Protein AF-A0A950CIX8-F1 (afdb_monomer)

pLDDT: mean 95.61, std 3.91, range [67.12, 98.44]

Solvent-accessible surface area (backbone atoms only — not comparable to full-atom values): 5410 Å² total; per-residue (Å²): 132,57,70,68,55,52,48,51,51,55,44,69,71,44,59,83,69,57,22,64,51,50,51,49,52,52,50,52,50,42,72,76,41,76,84,50,49,75,45,74,44,81,19,52,48,100,84,66,49,78,77,51,70,40,32,42,27,36,36,77,42,77,46,77,45,97,87,75,49,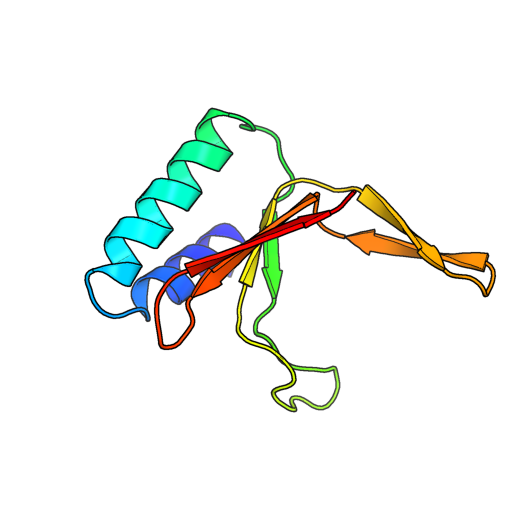72,45,81,41,48,36,36,36,41,27,69,57,97,92,49,72,49,76,45,79,62,129

Mean predicted aligned error: 3.01 Å

Foldseek 3Di:
DDLVVLLLVVLVPDDPPQSVVVVVVVVVLCVVPVPWDKDWDCQADPVRDRNDAIKIATHWDWDADPVRDIDIDGQWIWGADPVHIDIDGDD

Structure (mmCIF, N/CA/C/O backbone):
data_AF-A0A950CIX8-F1
#
_entry.id   AF-A0A950CIX8-F1
#
loop_
_atom_site.group_PDB
_atom_site.id
_atom_site.type_symbol
_atom_site.label_atom_id
_atom_site.label_alt_id
_atom_site.label_comp_id
_atom_site.label_asym_id
_atom_site.label_entity_id
_atom_site.label_seq_id
_atom_site.pdbx_PDB_ins_code
_atom_site.Cartn_x
_atom_site.Cartn_y
_atom_site.Cartn_z
_atom_site.occupancy
_atom_site.B_iso_or_equiv
_atom_site.auth_seq_id
_atom_site.auth_comp_id
_atom_site.auth_asym_id
_atom_site.auth_atom_id
_atom_site.pdbx_PDB_model_num
ATOM 1 N N . MET A 1 1 ? 11.543 10.289 6.270 1.00 67.12 1 MET A N 1
ATOM 2 C CA . MET A 1 1 ? 10.860 9.925 5.017 1.00 67.12 1 MET A CA 1
ATOM 3 C C . MET A 1 1 ? 9.367 9.985 5.265 1.00 67.12 1 MET A C 1
ATOM 5 O O . MET A 1 1 ? 8.930 9.435 6.271 1.00 67.12 1 MET A O 1
ATOM 9 N N . ASN A 1 2 ? 8.610 10.696 4.436 1.00 93.12 2 ASN A N 1
ATOM 10 C CA . ASN A 1 2 ? 7.149 10.723 4.541 1.00 93.12 2 ASN A CA 1
ATOM 11 C C . ASN A 1 2 ? 6.527 9.465 3.900 1.00 93.12 2 ASN A C 1
ATOM 13 O O . ASN A 1 2 ? 7.213 8.665 3.257 1.00 93.12 2 ASN A O 1
ATOM 17 N N . MET A 1 3 ? 5.219 9.283 4.087 1.00 95.31 3 MET A N 1
ATOM 18 C CA . MET A 1 3 ? 4.497 8.110 3.587 1.00 95.31 3 MET A CA 1
ATOM 19 C C . MET A 1 3 ? 4.572 7.987 2.056 1.00 95.31 3 MET A C 1
ATOM 21 O O . MET A 1 3 ? 4.771 6.899 1.520 1.00 95.31 3 MET A O 1
ATOM 25 N N . GLN A 1 4 ? 4.470 9.107 1.336 1.00 95.06 4 GLN A N 1
ATOM 26 C CA . GLN A 1 4 ? 4.552 9.124 -0.125 1.00 95.06 4 GLN A CA 1
ATOM 27 C C . GLN A 1 4 ? 5.928 8.674 -0.633 1.00 95.06 4 GLN A C 1
ATOM 29 O O . GLN A 1 4 ? 6.015 7.958 -1.629 1.00 95.06 4 GLN A O 1
ATOM 34 N N . GLU A 1 5 ? 7.006 9.062 0.048 1.00 96.88 5 GLU A N 1
ATOM 35 C CA . GLU A 1 5 ? 8.369 8.646 -0.282 1.00 96.88 5 GLU A CA 1
ATOM 36 C C . GLU A 1 5 ? 8.578 7.148 -0.037 1.00 96.88 5 GLU A C 1
ATOM 38 O O . GLU A 1 5 ? 9.200 6.482 -0.865 1.00 96.88 5 GLU A O 1
ATOM 43 N N . GLN A 1 6 ? 8.028 6.597 1.053 1.00 97.69 6 GLN A N 1
ATOM 44 C CA . GLN A 1 6 ? 8.066 5.153 1.323 1.00 97.69 6 GLN A CA 1
ATOM 45 C C . GLN A 1 6 ? 7.361 4.363 0.220 1.00 97.69 6 GLN A C 1
ATOM 47 O O . GLN A 1 6 ? 7.925 3.410 -0.318 1.00 97.69 6 GLN A O 1
ATOM 52 N N . ILE A 1 7 ? 6.171 4.813 -0.181 1.00 98.00 7 ILE A N 1
ATOM 53 C CA . ILE A 1 7 ? 5.402 4.201 -1.267 1.00 98.00 7 ILE A CA 1
ATOM 54 C C . ILE A 1 7 ? 6.161 4.292 -2.598 1.00 98.00 7 ILE A C 1
ATOM 56 O O . ILE A 1 7 ? 6.312 3.280 -3.282 1.00 98.00 7 ILE A O 1
ATOM 60 N N . LYS A 1 8 ? 6.696 5.470 -2.952 1.00 97.69 8 LYS A N 1
ATOM 61 C CA . LYS A 1 8 ? 7.508 5.648 -4.170 1.00 97.69 8 LYS A CA 1
ATOM 62 C C . LYS A 1 8 ? 8.724 4.729 -4.186 1.00 97.69 8 LYS A C 1
ATOM 64 O O . LYS A 1 8 ? 9.000 4.107 -5.209 1.00 97.69 8 LYS A O 1
ATOM 69 N N . SER A 1 9 ? 9.438 4.641 -3.064 1.00 97.81 9 SER A N 1
ATOM 70 C CA . SER A 1 9 ? 10.600 3.765 -2.927 1.00 97.81 9 SER A CA 1
ATOM 71 C C . SER A 1 9 ? 10.204 2.305 -3.134 1.00 97.81 9 SER A C 1
ATOM 73 O O . SER A 1 9 ? 10.820 1.621 -3.949 1.00 97.81 9 SER A O 1
ATOM 75 N N . TYR A 1 10 ? 9.121 1.852 -2.498 1.00 97.50 10 TYR A N 1
ATOM 76 C CA . TYR A 1 10 ? 8.603 0.500 -2.682 1.00 97.50 10 TYR A CA 1
ATOM 77 C C . TYR A 1 10 ? 8.240 0.200 -4.141 1.00 97.50 10 TYR A C 1
ATOM 79 O O . TYR A 1 10 ? 8.702 -0.808 -4.679 1.00 97.50 10 TYR A O 1
ATOM 87 N N . ILE A 1 11 ? 7.478 1.072 -4.808 1.00 97.94 11 ILE A N 1
ATOM 88 C CA . ILE A 1 11 ? 7.115 0.879 -6.220 1.00 97.94 11 ILE A CA 1
ATOM 89 C C . ILE A 1 11 ? 8.381 0.771 -7.082 1.00 97.94 11 ILE A C 1
ATOM 91 O O . ILE A 1 11 ? 8.495 -0.150 -7.891 1.00 97.94 11 ILE A O 1
ATOM 95 N N . ALA A 1 12 ? 9.376 1.635 -6.852 1.00 98.00 12 ALA A N 1
ATOM 96 C CA . ALA A 1 12 ? 10.639 1.621 -7.588 1.00 98.00 12 ALA A CA 1
ATOM 97 C C . ALA A 1 12 ? 11.441 0.314 -7.423 1.00 98.00 12 ALA A C 1
ATOM 99 O O . ALA A 1 12 ? 12.208 -0.040 -8.317 1.00 98.00 12 ALA A O 1
ATOM 100 N N . THR A 1 13 ? 11.246 -0.438 -6.332 1.00 96.50 13 THR A N 1
ATOM 101 C CA . THR A 1 13 ? 11.902 -1.749 -6.148 1.00 96.50 13 THR A CA 1
ATOM 102 C C . THR A 1 13 ? 11.294 -2.872 -6.989 1.00 96.50 13 THR A C 1
ATOM 104 O O . THR A 1 13 ? 11.932 -3.908 -7.167 1.00 96.50 13 THR A O 1
ATOM 107 N N . GLN A 1 14 ? 10.084 -2.696 -7.526 1.00 97.44 14 GLN A N 1
ATOM 108 C CA . GLN A 1 14 ? 9.443 -3.735 -8.331 1.00 97.44 14 GLN A CA 1
ATOM 109 C C . GLN A 1 14 ? 10.073 -3.819 -9.734 1.00 97.44 14 GLN A C 1
ATOM 111 O O . GLN A 1 14 ? 10.467 -2.785 -10.283 1.00 97.44 14 GLN A O 1
ATOM 116 N N . PRO A 1 15 ? 10.180 -5.020 -10.331 1.00 96.69 15 PRO A N 1
ATOM 117 C CA . PRO A 1 15 ? 10.562 -5.179 -11.734 1.00 96.69 15 PRO A CA 1
ATOM 118 C C . PRO A 1 15 ? 9.397 -4.819 -12.670 1.00 96.69 15 PRO A C 1
ATOM 120 O O . PRO A 1 15 ? 8.232 -4.861 -12.268 1.00 96.69 15 PRO A O 1
ATOM 123 N N . GLU A 1 16 ? 9.697 -4.500 -13.930 1.00 96.75 16 GLU A N 1
ATOM 124 C CA . GLU A 1 16 ? 8.660 -4.358 -14.962 1.00 96.75 16 GLU A CA 1
ATOM 125 C C . GLU A 1 16 ? 8.074 -5.729 -15.357 1.00 96.75 16 GLU A C 1
ATOM 127 O O . GLU A 1 16 ? 8.799 -6.728 -15.315 1.00 96.75 16 GLU A O 1
ATO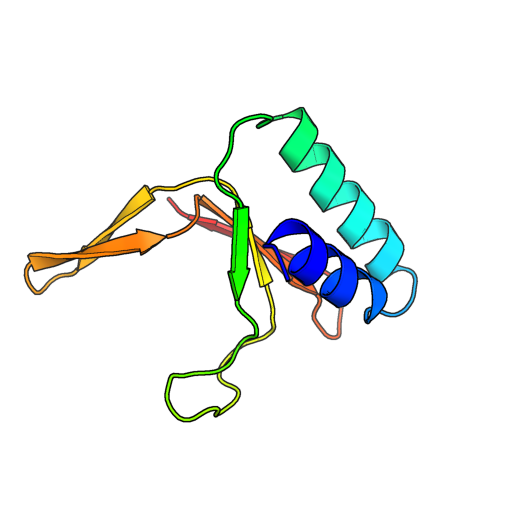M 132 N N . PRO A 1 17 ? 6.776 -5.805 -15.721 1.00 96.00 17 PRO A N 1
ATOM 133 C CA . PRO A 1 17 ? 5.811 -4.698 -15.842 1.00 96.00 17 PRO A CA 1
ATOM 134 C C . PRO A 1 17 ? 5.143 -4.280 -14.516 1.00 96.00 17 PRO A C 1
ATOM 136 O O . PRO A 1 17 ? 4.449 -3.269 -14.453 1.00 96.00 17 PRO A O 1
ATOM 139 N N . LYS A 1 18 ? 5.364 -5.018 -13.419 1.00 96.25 18 LYS A N 1
ATOM 140 C CA . LYS A 1 18 ? 4.664 -4.779 -12.141 1.00 96.25 18 LYS A CA 1
ATOM 141 C C . LYS A 1 18 ? 4.881 -3.378 -11.580 1.00 96.25 18 LYS A C 1
ATOM 143 O O . LYS A 1 18 ? 3.987 -2.843 -10.934 1.00 96.25 18 LYS A O 1
ATOM 148 N N . ARG A 1 19 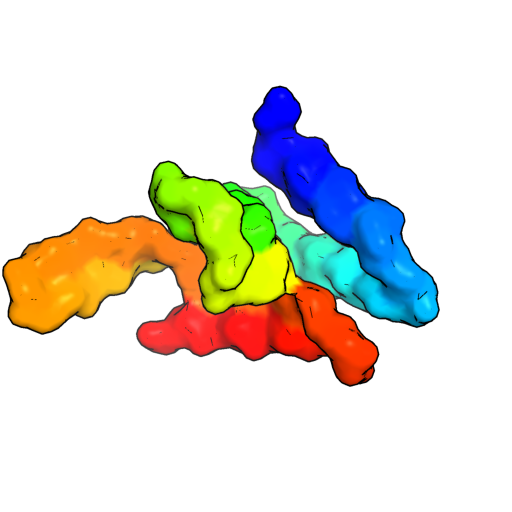? 6.058 -2.783 -11.784 1.00 97.81 19 ARG A N 1
ATOM 149 C CA . ARG A 1 19 ? 6.330 -1.404 -11.357 1.00 97.81 19 ARG A CA 1
ATOM 150 C C . ARG A 1 19 ? 5.368 -0.421 -12.016 1.00 97.81 19 ARG A C 1
ATOM 152 O O . ARG A 1 19 ? 4.712 0.341 -11.305 1.00 97.81 19 ARG A O 1
ATOM 159 N N . SER A 1 20 ? 5.287 -0.430 -13.345 1.00 98.00 20 SER A N 1
ATOM 160 C CA . SER A 1 20 ? 4.414 0.482 -14.087 1.00 98.00 20 SER A CA 1
ATOM 161 C C . SER A 1 20 ? 2.930 0.220 -13.817 1.00 98.00 20 SER A C 1
ATOM 163 O O . SER A 1 20 ? 2.161 1.173 -13.689 1.00 98.00 20 SER A O 1
ATOM 165 N N . GLU A 1 21 ? 2.524 -1.037 -13.647 1.00 97.88 21 GLU A N 1
ATOM 166 C CA . GLU A 1 21 ? 1.153 -1.408 -13.265 1.00 97.88 21 GLU A CA 1
ATOM 167 C C . GLU A 1 21 ? 0.794 -0.940 -11.847 1.00 97.88 21 GLU A C 1
ATOM 169 O O . GLU A 1 21 ? -0.249 -0.321 -11.634 1.00 97.88 21 GLU A O 1
ATOM 174 N N . LEU A 1 22 ? 1.678 -1.169 -10.870 1.00 97.75 22 LEU A N 1
ATOM 175 C CA . LEU A 1 22 ? 1.470 -0.745 -9.486 1.00 97.75 22 LEU A CA 1
ATOM 176 C C . LEU A 1 22 ? 1.417 0.784 -9.377 1.00 97.75 22 LEU A C 1
ATOM 178 O O . LEU A 1 22 ? 0.580 1.318 -8.649 1.00 97.75 22 LEU A O 1
ATOM 182 N N . GLN A 1 23 ? 2.261 1.491 -10.137 1.00 98.31 23 GLN A N 1
ATOM 183 C CA . GLN A 1 23 ? 2.230 2.951 -10.230 1.00 98.31 23 GLN A CA 1
ATOM 184 C C . GLN A 1 23 ? 0.902 3.454 -10.817 1.00 98.31 23 GLN A C 1
ATOM 186 O O . GLN A 1 23 ? 0.335 4.420 -10.305 1.00 98.31 23 GLN A O 1
ATOM 191 N N . GLN A 1 24 ? 0.386 2.806 -11.866 1.00 98.31 24 GLN A N 1
ATOM 192 C CA . GLN A 1 24 ? -0.904 3.158 -12.467 1.00 98.31 24 GLN A CA 1
ATOM 193 C C . GLN A 1 24 ? -2.062 2.943 -11.489 1.00 98.31 24 GLN A C 1
ATOM 195 O O . GLN A 1 24 ? -2.856 3.860 -11.288 1.00 98.31 24 GLN A O 1
ATOM 200 N N . LEU A 1 25 ? -2.125 1.787 -10.821 1.00 98.06 25 LEU A N 1
ATOM 201 C CA . LEU A 1 25 ? -3.158 1.510 -9.817 1.00 98.06 25 LEU A CA 1
ATOM 202 C C . LEU A 1 25 ? -3.096 2.504 -8.651 1.00 98.06 25 LEU A C 1
ATOM 204 O O . LEU A 1 25 ? -4.131 3.023 -8.235 1.00 98.06 25 LEU A O 1
ATOM 208 N N . HIS A 1 26 ? -1.892 2.826 -8.169 1.00 98.12 26 HIS A N 1
ATOM 209 C CA . HIS A 1 26 ? -1.691 3.844 -7.138 1.00 98.12 26 HIS A CA 1
ATOM 210 C C . HIS A 1 26 ? -2.269 5.207 -7.553 1.00 98.12 26 HIS A C 1
ATOM 212 O O . HIS A 1 26 ? -3.010 5.821 -6.785 1.00 98.12 26 HIS A O 1
ATOM 218 N N . HIS A 1 27 ? -1.988 5.663 -8.778 1.00 98.12 27 HIS A N 1
ATOM 219 C CA . HIS A 1 27 ? -2.521 6.929 -9.288 1.00 98.12 27 HIS A CA 1
ATOM 220 C C . HIS A 1 27 ? -4.040 6.912 -9.477 1.00 98.12 27 HIS A C 1
ATOM 222 O O . HIS A 1 27 ? -4.694 7.894 -9.136 1.00 98.12 27 HIS A O 1
ATOM 228 N N . ILE A 1 28 ? -4.608 5.812 -9.984 1.00 98.19 28 ILE A N 1
ATOM 229 C CA . ILE A 1 28 ? -6.060 5.674 -10.167 1.00 98.19 28 ILE A CA 1
ATOM 230 C C . ILE A 1 28 ? -6.777 5.801 -8.820 1.00 98.19 28 ILE A C 1
ATOM 232 O O . ILE A 1 28 ? -7.734 6.564 -8.706 1.00 98.19 28 ILE A O 1
ATOM 236 N N . ILE A 1 29 ? -6.296 5.111 -7.780 1.00 97.44 29 ILE A N 1
ATOM 237 C CA . ILE A 1 29 ? -6.915 5.181 -6.450 1.00 97.44 29 ILE A CA 1
ATOM 238 C C . ILE A 1 29 ? -6.802 6.595 -5.870 1.00 97.44 29 ILE A C 1
ATOM 240 O O . ILE A 1 29 ? -7.780 7.104 -5.331 1.00 97.44 29 ILE A O 1
ATOM 244 N N . LEU A 1 30 ? -5.652 7.260 -6.018 1.00 97.38 30 LEU A N 1
ATOM 245 C CA . LEU A 1 30 ? -5.490 8.645 -5.564 1.00 97.38 30 LEU A CA 1
ATOM 246 C C . LEU A 1 30 ? -6.388 9.631 -6.319 1.00 97.38 30 LEU A C 1
ATOM 248 O O . LEU A 1 30 ? -6.889 10.571 -5.711 1.00 97.38 30 LEU A O 1
ATOM 252 N N . ALA A 1 31 ? -6.626 9.418 -7.614 1.00 98.12 31 ALA A N 1
ATOM 253 C CA . ALA A 1 31 ? -7.553 10.242 -8.386 1.00 98.12 31 ALA A CA 1
ATOM 254 C C . ALA A 1 31 ? -9.009 10.053 -7.926 1.00 98.12 31 ALA A C 1
ATOM 256 O O . ALA A 1 31 ? -9.765 11.019 -7.865 1.00 98.12 31 ALA A O 1
ATOM 257 N N . LEU A 1 32 ? -9.392 8.823 -7.569 1.00 97.19 32 LEU A N 1
ATOM 258 C CA . LEU A 1 32 ? -10.728 8.503 -7.056 1.00 97.19 32 LEU A CA 1
ATOM 259 C C . LEU A 1 32 ? -10.926 8.938 -5.595 1.00 97.19 32 LEU A C 1
ATOM 261 O O . LEU A 1 32 ? -12.040 9.269 -5.197 1.00 97.19 32 LEU A O 1
ATOM 265 N N . MET A 1 33 ? -9.862 8.929 -4.789 1.00 96.06 33 MET A N 1
ATOM 266 C CA . MET A 1 33 ? -9.893 9.210 -3.352 1.00 96.06 33 MET A CA 1
ATOM 267 C C . MET A 1 33 ? -8.798 10.224 -2.954 1.00 96.06 33 MET A C 1
ATOM 269 O O . MET A 1 33 ? -7.868 9.881 -2.216 1.00 96.06 33 MET A O 1
ATOM 273 N N . PRO A 1 34 ? -8.895 11.491 -3.396 1.00 95.19 34 PRO A N 1
ATOM 274 C CA . PRO A 1 34 ? -7.801 12.467 -3.308 1.00 95.19 34 PRO A CA 1
ATOM 275 C C . PRO A 1 34 ? -7.403 12.851 -1.880 1.00 95.19 34 PRO A C 1
ATOM 277 O O . PRO A 1 34 ? -6.275 13.274 -1.642 1.00 95.19 34 PRO A O 1
ATOM 280 N N . THR A 1 35 ? -8.312 12.696 -0.918 1.00 95.25 35 THR A N 1
ATOM 281 C CA . THR A 1 35 ? -8.096 13.042 0.494 1.00 95.25 35 THR A CA 1
ATOM 282 C C . THR A 1 35 ? -7.931 11.809 1.385 1.00 95.25 35 THR A C 1
ATOM 284 O O . THR A 1 35 ? -8.055 11.911 2.607 1.00 95.25 35 THR A O 1
ATOM 287 N N . CYS A 1 36 ? -7.705 10.623 0.807 1.00 95.94 36 CYS A N 1
ATOM 288 C CA . CYS A 1 36 ? -7.598 9.401 1.597 1.00 95.94 36 CYS A CA 1
ATOM 289 C C . CYS A 1 36 ? -6.303 9.340 2.415 1.00 95.94 36 CYS A C 1
ATOM 291 O O . CYS A 1 36 ? -5.246 9.824 2.008 1.00 95.94 36 CYS A O 1
ATOM 293 N N . LYS A 1 37 ? -6.379 8.688 3.580 1.00 97.12 37 LYS A N 1
ATOM 294 C CA . LYS A 1 37 ? -5.193 8.339 4.365 1.00 97.12 37 LYS A CA 1
ATOM 295 C C . LYS A 1 37 ? -4.389 7.281 3.607 1.00 97.12 37 LYS A C 1
ATOM 297 O O . LYS A 1 37 ? -4.946 6.263 3.195 1.00 97.12 37 LYS A O 1
ATOM 302 N N . LEU A 1 38 ? -3.094 7.534 3.441 1.00 97.81 38 LEU A N 1
ATOM 303 C CA . LEU A 1 38 ? -2.144 6.590 2.862 1.00 97.81 38 LEU A CA 1
ATOM 304 C C . LEU A 1 38 ? -1.431 5.802 3.954 1.00 97.81 38 LEU A C 1
ATOM 306 O O . LEU A 1 38 ? -1.100 6.338 5.013 1.00 97.81 38 LEU A O 1
ATOM 310 N N . TRP A 1 39 ? -1.149 4.543 3.646 1.00 97.94 39 TRP A N 1
ATOM 311 C CA . TRP A 1 39 ? -0.415 3.631 4.509 1.00 97.94 39 TRP A CA 1
ATOM 312 C C . TRP A 1 39 ? 0.670 2.924 3.714 1.00 97.94 39 TRP A C 1
ATOM 314 O O . TRP A 1 39 ? 0.494 2.617 2.534 1.00 97.94 39 TRP A O 1
ATOM 324 N N . PHE A 1 40 ? 1.752 2.587 4.399 1.00 97.69 40 PHE A N 1
ATOM 325 C CA . PHE A 1 40 ? 2.771 1.685 3.907 1.00 97.69 40 PHE A CA 1
ATOM 326 C C . PHE A 1 40 ? 3.107 0.702 5.019 1.00 97.69 40 PHE A C 1
ATOM 328 O O . PHE A 1 40 ? 3.469 1.099 6.127 1.00 97.69 40 PHE A O 1
ATOM 335 N N . LEU A 1 41 ? 2.946 -0.580 4.717 1.00 96.19 41 LEU A N 1
ATOM 336 C CA . LEU A 1 41 ? 3.344 -1.679 5.581 1.00 96.19 41 LEU A CA 1
ATOM 337 C C . LEU A 1 41 ? 4.514 -2.373 4.892 1.00 96.19 41 LEU A C 1
ATOM 339 O O . LEU A 1 41 ? 4.356 -2.874 3.782 1.00 96.19 41 LEU A O 1
ATOM 343 N N . ASP A 1 42 ? 5.678 -2.409 5.534 1.00 95.38 42 ASP A N 1
ATOM 344 C CA . ASP A 1 42 ? 6.899 -3.018 4.983 1.00 95.38 42 ASP A CA 1
ATOM 345 C C . ASP A 1 42 ? 6.920 -4.555 5.101 1.00 95.38 42 ASP A C 1
ATOM 347 O O . ASP A 1 42 ? 7.871 -5.213 4.678 1.00 95.38 42 ASP A O 1
ATOM 351 N N . GLY A 1 43 ? 5.855 -5.127 5.665 1.00 94.62 43 GLY A N 1
ATOM 352 C CA . GLY A 1 43 ? 5.654 -6.562 5.806 1.00 94.62 43 GLY A CA 1
ATOM 353 C C . GLY A 1 43 ? 6.335 -7.186 7.023 1.00 94.62 43 GLY A C 1
ATOM 354 O O . GLY A 1 43 ? 6.285 -8.413 7.173 1.00 94.62 43 GLY A O 1
ATOM 355 N N . ARG A 1 44 ? 6.958 -6.379 7.891 1.00 96.50 44 ARG A N 1
ATOM 356 C CA . ARG A 1 44 ? 7.645 -6.848 9.098 1.00 96.50 44 ARG A CA 1
ATOM 357 C C . ARG A 1 44 ? 6.780 -6.697 10.348 1.00 96.50 44 ARG A C 1
ATOM 359 O O . ARG A 1 44 ? 5.953 -5.795 10.445 1.00 96.50 44 ARG A O 1
ATOM 366 N N . ASP A 1 45 ? 6.969 -7.606 11.300 1.00 93.69 45 ASP A N 1
ATOM 367 C CA . ASP A 1 45 ? 6.409 -7.482 12.647 1.00 93.69 45 ASP A CA 1
ATOM 368 C C . ASP A 1 45 ? 7.292 -6.608 13.561 1.00 93.69 45 ASP A C 1
ATOM 370 O O . ASP A 1 45 ? 8.358 -6.129 13.168 1.00 93.69 45 ASP A O 1
ATOM 374 N N . GLU A 1 46 ? 6.865 -6.421 14.812 1.00 93.50 46 GLU A N 1
ATOM 375 C CA . GLU A 1 46 ? 7.586 -5.632 15.826 1.00 93.50 46 GLU A CA 1
ATOM 376 C C . GLU A 1 46 ? 8.982 -6.184 16.161 1.00 93.50 46 GLU A C 1
ATOM 378 O O . GLU A 1 46 ? 9.828 -5.467 16.691 1.00 93.50 46 GLU A O 1
ATOM 383 N N . ARG A 1 47 ? 9.244 -7.459 15.846 1.00 95.69 47 ARG A N 1
ATOM 384 C CA . ARG A 1 47 ? 10.547 -8.115 16.027 1.00 95.69 47 ARG A CA 1
ATOM 385 C C . ARG A 1 47 ? 11.411 -8.029 14.764 1.00 95.69 47 ARG A C 1
ATOM 387 O O . ARG A 1 47 ? 12.508 -8.582 14.740 1.00 95.69 47 ARG A O 1
ATOM 394 N N . GLY A 1 48 ? 10.926 -7.365 13.713 1.00 94.69 48 GLY A N 1
ATOM 395 C CA . GLY A 1 48 ? 11.590 -7.239 12.418 1.00 94.69 48 GLY A CA 1
ATOM 396 C C . GLY A 1 48 ? 11.469 -8.477 11.525 1.00 94.69 48 GLY A C 1
ATOM 397 O O . GLY A 1 48 ? 12.086 -8.517 10.458 1.00 94.69 48 GLY A O 1
ATOM 398 N N . LYS A 1 49 ? 10.689 -9.492 11.920 1.00 96.00 49 LYS A N 1
ATOM 399 C CA . LYS A 1 49 ? 10.483 -10.701 11.117 1.00 96.00 49 LYS A CA 1
ATOM 400 C C . LYS A 1 49 ? 9.549 -10.384 9.954 1.00 96.00 49 LYS A C 1
ATOM 402 O O . LYS A 1 49 ? 8.485 -9.806 10.149 1.00 96.00 49 LYS A O 1
ATOM 407 N N . ILE A 1 50 ? 9.915 -10.818 8.748 1.00 94.88 50 ILE A N 1
ATOM 408 C CA . ILE A 1 50 ? 9.036 -10.734 7.574 1.00 94.88 50 ILE A CA 1
ATOM 409 C C . ILE A 1 50 ? 7.876 -11.720 7.758 1.00 94.88 50 ILE A C 1
ATOM 411 O O . ILE A 1 50 ? 8.091 -12.929 7.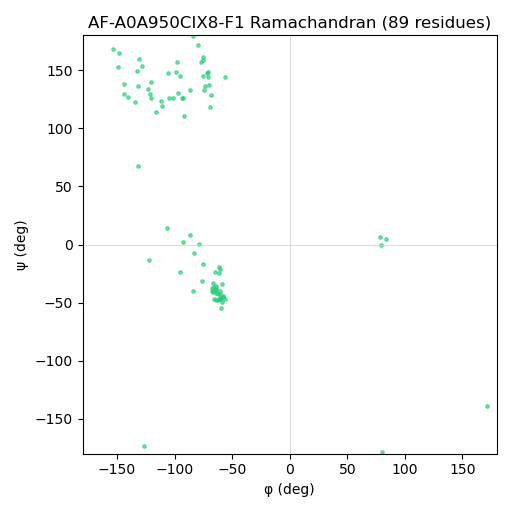865 1.00 94.88 50 ILE A O 1
ATOM 415 N N . VAL A 1 51 ? 6.653 -11.197 7.799 1.00 95.94 51 VAL A N 1
ATOM 416 C CA . VAL A 1 51 ? 5.410 -11.968 7.989 1.00 95.94 51 VAL A CA 1
ATOM 417 C C . VAL A 1 51 ? 4.414 -11.779 6.846 1.00 95.94 51 VAL A C 1
ATOM 419 O O . VAL A 1 51 ? 3.463 -12.546 6.730 1.00 95.94 51 VAL A O 1
ATOM 422 N N . SER A 1 52 ? 4.622 -10.778 5.988 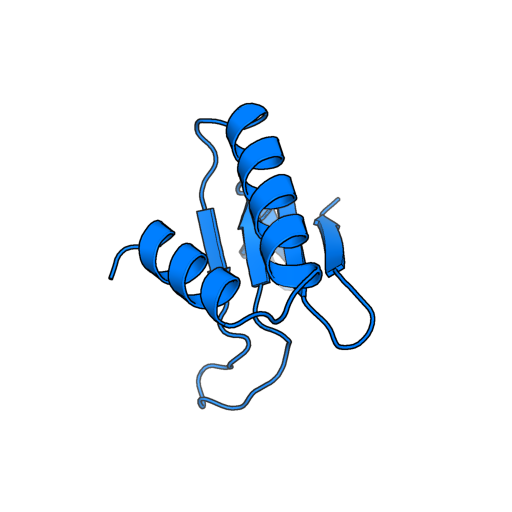1.00 93.50 52 SER A N 1
ATOM 423 C CA . SER A 1 52 ? 3.791 -10.523 4.810 1.00 93.50 52 SER A CA 1
ATOM 424 C C . SER A 1 52 ? 4.576 -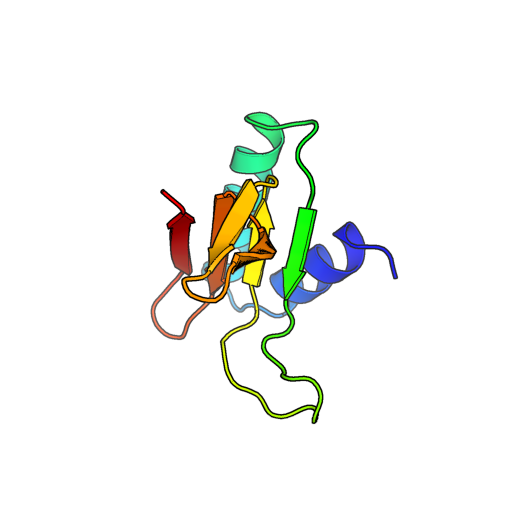9.789 3.723 1.00 93.50 52 SER A C 1
ATOM 426 O O . SER A 1 52 ? 5.681 -9.301 3.960 1.00 93.50 52 SER A O 1
ATOM 428 N N . ASN A 1 53 ? 4.003 -9.709 2.523 1.00 95.38 53 ASN A N 1
ATOM 429 C CA . ASN A 1 53 ? 4.545 -8.853 1.474 1.00 95.38 53 ASN A CA 1
ATOM 430 C C . ASN A 1 53 ? 4.307 -7.375 1.831 1.00 95.38 53 ASN A C 1
ATOM 432 O O . ASN A 1 53 ? 3.229 -7.043 2.350 1.00 95.38 53 ASN A O 1
ATOM 436 N N . PRO A 1 54 ? 5.247 -6.472 1.496 1.00 96.81 54 PRO A N 1
ATOM 437 C CA . PRO A 1 54 ? 5.004 -5.047 1.630 1.00 96.81 54 PRO A CA 1
ATOM 438 C C . PRO A 1 54 ? 3.752 -4.632 0.853 1.00 96.81 54 PRO A C 1
ATOM 440 O O . PRO A 1 54 ? 3.457 -5.189 -0.214 1.00 96.81 54 PRO A O 1
ATOM 443 N N . ASN A 1 55 ? 2.994 -3.679 1.386 1.00 97.31 55 ASN A N 1
ATOM 444 C CA . ASN A 1 55 ? 1.760 -3.229 0.758 1.00 97.31 55 ASN A CA 1
ATOM 445 C C . ASN A 1 55 ? 1.442 -1.757 1.031 1.00 97.31 55 ASN A C 1
ATOM 447 O O . ASN A 1 55 ? 1.846 -1.178 2.041 1.00 97.31 55 ASN A O 1
ATOM 451 N N . ILE A 1 56 ? 0.711 -1.170 0.085 1.00 98.44 56 ILE A N 1
ATOM 452 C CA . ILE A 1 56 ? 0.210 0.202 0.133 1.00 98.44 56 ILE A CA 1
ATOM 453 C C . ILE A 1 56 ? -1.260 0.148 0.536 1.00 98.44 56 ILE A C 1
ATOM 455 O O . ILE A 1 56 ? -2.038 -0.542 -0.120 1.00 98.44 56 ILE A O 1
ATOM 459 N N . GLY A 1 57 ? -1.638 0.881 1.578 1.00 98.12 57 GLY A N 1
ATOM 460 C CA . GLY A 1 57 ? -3.024 1.000 2.021 1.00 98.12 57 GLY A CA 1
ATOM 461 C C . GLY A 1 57 ? -3.640 2.352 1.670 1.00 98.12 57 GLY A C 1
ATOM 462 O O . GLY A 1 57 ? -2.952 3.374 1.700 1.00 98.12 57 GLY A O 1
ATOM 463 N N . TYR A 1 58 ? -4.947 2.364 1.405 1.00 98.19 58 TYR A N 1
ATOM 464 C CA . TYR A 1 58 ? -5.729 3.557 1.067 1.00 98.19 58 TYR A CA 1
ATOM 465 C C . TYR A 1 58 ? -7.023 3.631 1.888 1.00 98.19 58 TYR A C 1
ATOM 467 O O . TYR A 1 58 ? -7.747 2.640 2.037 1.00 98.19 58 TYR A O 1
ATOM 475 N N . GLY A 1 59 ? -7.331 4.825 2.396 1.00 97.31 59 GLY A N 1
ATOM 476 C CA . GLY A 1 59 ? -8.494 5.080 3.253 1.00 97.31 59 GLY A CA 1
ATOM 477 C C . GLY A 1 59 ? -8.257 4.677 4.710 1.00 97.31 59 GLY A C 1
ATOM 478 O O . GLY A 1 59 ? -7.168 4.248 5.069 1.00 97.31 59 GLY A O 1
ATOM 479 N N . CYS A 1 60 ? -9.258 4.839 5.573 1.00 96.56 60 CYS A N 1
ATOM 480 C CA . CYS A 1 60 ? -9.173 4.453 6.981 1.00 96.56 60 CYS A CA 1
ATOM 481 C C . CYS A 1 60 ? -10.523 3.918 7.456 1.00 96.56 60 CYS A C 1
ATOM 483 O O . CYS A 1 60 ? -11.534 4.596 7.296 1.00 96.56 60 CYS A O 1
ATOM 485 N N . ARG A 1 61 ? -10.512 2.742 8.076 1.00 94.38 61 ARG A N 1
ATOM 486 C CA . ARG A 1 61 ? -11.627 2.145 8.803 1.00 94.38 61 ARG A CA 1
ATOM 487 C C . ARG A 1 61 ? -11.167 1.665 10.162 1.00 94.38 61 ARG A C 1
ATOM 489 O O . ARG A 1 61 ? -9.997 1.345 10.356 1.00 94.38 61 ARG A O 1
ATOM 496 N N . THR A 1 62 ? -12.123 1.501 11.055 1.00 95.25 62 THR A N 1
ATOM 497 C CA . THR A 1 62 ? -11.906 0.829 12.330 1.00 95.25 62 THR A CA 1
ATOM 498 C C . THR A 1 62 ? -12.274 -0.644 12.179 1.00 95.25 62 THR A C 1
ATOM 500 O O . THR A 1 62 ? -13.361 -0.973 11.706 1.00 95.25 62 THR A O 1
ATOM 503 N N . ILE A 1 63 ? -11.350 -1.532 12.534 1.00 93.44 63 ILE A N 1
ATOM 504 C CA . ILE A 1 63 ? -11.609 -2.961 12.720 1.00 93.44 63 ILE A CA 1
ATOM 505 C C . ILE A 1 63 ? -11.922 -3.167 14.198 1.00 93.44 63 ILE A C 1
ATOM 507 O O . ILE A 1 63 ? -11.119 -2.772 15.043 1.00 93.44 63 ILE A O 1
ATOM 511 N N . GLU A 1 64 ? -13.062 -3.784 14.495 1.00 92.81 64 GLU A N 1
ATOM 512 C CA . GLU A 1 64 ? -13.424 -4.233 15.840 1.00 92.81 64 GLU A CA 1
ATOM 513 C C . GLU A 1 64 ? -13.088 -5.716 15.992 1.00 92.81 64 GLU A C 1
ATOM 515 O O . GLU A 1 64 ? -13.422 -6.543 15.140 1.00 92.81 64 GLU A O 1
ATOM 520 N N . TYR A 1 65 ? -12.392 -6.052 17.072 1.00 91.12 65 TYR A N 1
ATOM 521 C CA . TYR A 1 65 ? -12.004 -7.416 17.394 1.00 91.12 65 TYR A CA 1
ATOM 522 C C . TYR A 1 65 ? -12.968 -8.0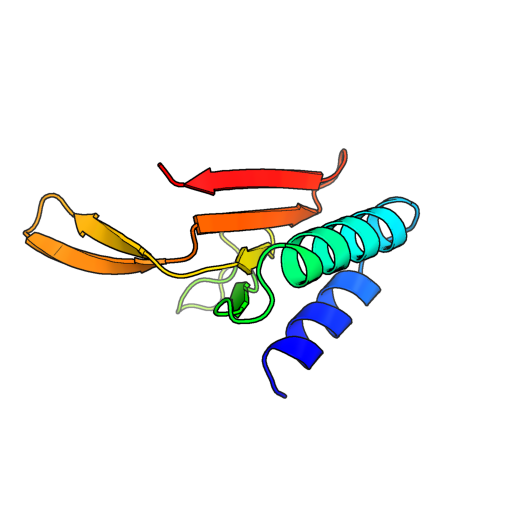34 18.406 1.00 91.12 65 TYR A C 1
ATOM 524 O O . TYR A 1 65 ? -13.619 -7.340 19.185 1.00 91.12 65 TYR A O 1
ATOM 532 N N . ALA A 1 66 ? -13.018 -9.368 18.432 1.00 92.88 66 ALA A N 1
ATOM 533 C CA . ALA A 1 66 ? -13.892 -10.122 19.333 1.00 92.88 66 ALA A CA 1
ATOM 534 C C . ALA A 1 66 ? -13.619 -9.861 20.828 1.00 92.88 66 ALA A C 1
ATOM 536 O O . ALA A 1 66 ? -14.491 -10.094 21.658 1.00 92.88 66 ALA A O 1
ATOM 537 N N . ASP A 1 67 ? -12.425 -9.372 21.177 1.00 93.31 67 ASP A N 1
ATOM 538 C CA . ASP A 1 67 ? -12.045 -8.998 22.543 1.00 93.31 67 ASP A CA 1
ATOM 539 C C . ASP A 1 67 ? -12.436 -7.552 22.915 1.00 93.31 67 ASP A C 1
ATOM 541 O O . ASP A 1 67 ? -12.036 -7.059 23.970 1.00 93.31 67 ASP A O 1
ATOM 545 N N . GLY A 1 68 ? -13.200 -6.864 22.058 1.00 93.94 68 GLY A N 1
ATOM 546 C CA . GLY A 1 68 ? -13.653 -5.488 22.259 1.00 93.94 68 GLY A CA 1
ATOM 547 C C . GLY A 1 68 ? -12.604 -4.422 21.935 1.00 93.94 68 GLY A C 1
ATOM 548 O O . GLY A 1 68 ? -12.888 -3.232 22.066 1.00 93.94 68 GLY A O 1
ATOM 549 N N . LYS A 1 69 ? -11.393 -4.806 21.507 1.00 95.06 69 LYS A N 1
ATOM 550 C CA . LYS A 1 69 ? -10.394 -3.843 21.030 1.00 95.06 69 LYS A CA 1
ATOM 551 C C . LYS A 1 69 ? -10.732 -3.373 19.625 1.00 95.06 69 LYS A C 1
ATOM 553 O O . LYS A 1 69 ? -11.359 -4.087 18.844 1.00 95.06 69 LYS A O 1
ATOM 558 N N . SER A 1 70 ? -10.225 -2.200 19.272 1.00 95.25 70 SER A N 1
ATOM 559 C CA . SER A 1 70 ? -10.315 -1.679 17.917 1.00 95.25 70 SER A CA 1
ATOM 560 C C . SER A 1 70 ? -8.958 -1.239 17.379 1.00 95.25 70 SER A C 1
ATOM 562 O O . SER A 1 70 ? -8.037 -0.915 18.134 1.00 95.25 70 SER A O 1
ATOM 564 N N . LYS A 1 71 ? -8.810 -1.270 16.054 1.00 94.00 71 LYS A N 1
ATOM 565 C CA . LYS A 1 71 ? -7.599 -0.821 15.360 1.00 94.00 71 LYS A CA 1
ATOM 566 C C . LYS A 1 71 ? -7.954 -0.145 14.046 1.00 94.00 71 LYS A C 1
ATOM 568 O O . LYS A 1 71 ? -8.788 -0.644 13.295 1.00 94.00 71 LYS A O 1
ATOM 573 N N . GLU A 1 72 ? -7.281 0.961 13.745 1.00 95.56 72 GLU A N 1
ATOM 574 C CA . GLU A 1 72 ? -7.367 1.570 12.421 1.00 95.56 72 GLU A CA 1
ATOM 575 C C . GLU A 1 72 ? -6.662 0.715 11.365 1.00 95.56 72 GLU A C 1
ATOM 577 O O . GLU A 1 72 ? -5.546 0.222 11.563 1.00 95.56 72 GLU A O 1
ATOM 582 N N . PHE A 1 73 ? -7.299 0.587 10.208 1.00 95.62 73 PHE A N 1
ATOM 583 C CA . PHE A 1 73 ? -6.755 -0.108 9.057 1.00 95.62 73 PHE A CA 1
ATOM 584 C C . PHE A 1 73 ? -7.242 0.518 7.751 1.00 95.62 73 PHE A C 1
ATOM 586 O O . PHE A 1 73 ? -8.182 1.309 7.742 1.00 95.62 73 PHE A O 1
ATOM 593 N N . TYR A 1 74 ? -6.604 0.194 6.631 1.00 97.00 74 TYR A N 1
ATOM 594 C CA . TYR A 1 74 ? -7.027 0.708 5.329 1.00 97.00 74 TYR A CA 1
ATOM 595 C C . TYR A 1 74 ? -8.298 0.018 4.809 1.00 97.00 74 TYR A C 1
ATOM 597 O O . TYR A 1 74 ? -8.642 -1.088 5.226 1.00 97.00 74 TYR A O 1
ATOM 605 N N . HIS A 1 75 ? -8.970 0.652 3.843 1.00 95.88 75 HIS A N 1
ATOM 606 C CA . HIS A 1 75 ? -10.063 0.030 3.086 1.00 95.88 75 HIS A CA 1
ATOM 607 C C . HIS A 1 75 ? -9.549 -0.803 1.913 1.00 95.88 75 HIS A C 1
ATOM 609 O O . HIS A 1 75 ? -10.068 -1.884 1.644 1.00 95.88 75 HIS A O 1
ATOM 615 N N . ILE A 1 76 ? -8.530 -0.294 1.217 1.00 97.38 76 ILE A N 1
ATOM 616 C CA . ILE A 1 76 ? -7.952 -0.926 0.029 1.00 97.38 76 ILE A CA 1
ATOM 617 C C . ILE A 1 76 ? -6.466 -1.156 0.274 1.00 97.38 76 ILE A C 1
ATOM 619 O O . ILE A 1 76 ? -5.783 -0.240 0.726 1.00 97.38 76 ILE A O 1
ATOM 623 N N . GLY A 1 77 ? -5.968 -2.349 -0.040 1.00 97.50 77 GLY A N 1
ATOM 624 C CA . GLY A 1 77 ? -4.547 -2.689 0.009 1.00 97.50 77 GLY A CA 1
ATOM 625 C C . GLY A 1 77 ? -4.026 -3.133 -1.356 1.00 97.50 77 GLY A C 1
ATOM 626 O O . GLY A 1 77 ? -4.700 -3.890 -2.048 1.00 97.50 77 GLY A O 1
ATOM 627 N N . LEU A 1 78 ? -2.818 -2.713 -1.730 1.00 97.88 78 LEU A N 1
ATOM 628 C CA . LEU A 1 78 ? -2.112 -3.169 -2.932 1.00 97.88 78 LEU A CA 1
ATOM 629 C C . LEU A 1 78 ? -0.766 -3.783 -2.567 1.00 97.88 78 LEU A C 1
ATOM 631 O O . LEU A 1 78 ? 0.033 -3.150 -1.878 1.00 97.88 78 LEU A O 1
ATOM 635 N N . SER A 1 79 ? -0.484 -4.981 -3.073 1.00 97.25 79 SER A N 1
ATOM 636 C CA . SER A 1 79 ? 0.797 -5.655 -2.852 1.00 97.25 79 SER A CA 1
ATOM 637 C C . SER A 1 79 ? 1.270 -6.370 -4.109 1.00 97.25 79 SER A C 1
ATOM 639 O O . SER A 1 79 ? 0.545 -7.188 -4.670 1.00 97.25 79 SER A O 1
ATOM 641 N N . ALA A 1 80 ? 2.497 -6.096 -4.540 1.00 96.56 80 ALA A N 1
ATOM 642 C CA . ALA A 1 80 ? 3.151 -6.899 -5.563 1.00 96.56 80 ALA A CA 1
ATOM 643 C C . ALA A 1 80 ? 3.593 -8.254 -4.981 1.00 96.56 80 ALA A C 1
ATOM 645 O O . ALA A 1 80 ? 4.162 -8.325 -3.891 1.00 96.56 80 ALA A O 1
ATOM 646 N N . ASN A 1 81 ? 3.366 -9.326 -5.735 1.00 94.06 81 ASN A N 1
ATOM 647 C CA . ASN A 1 81 ? 3.795 -10.687 -5.421 1.00 94.06 81 ASN A CA 1
ATOM 648 C C . ASN A 1 81 ? 4.589 -11.284 -6.605 1.00 94.06 81 ASN A C 1
ATOM 650 O O . ASN A 1 81 ? 4.942 -10.574 -7.551 1.00 94.06 81 ASN A O 1
ATOM 654 N N . THR A 1 82 ? 4.942 -12.570 -6.552 1.00 91.06 82 THR A N 1
ATOM 655 C CA . THR A 1 82 ? 5.741 -13.216 -7.609 1.00 91.06 82 THR A CA 1
ATOM 656 C C . THR A 1 82 ? 5.007 -13.322 -8.947 1.00 91.06 82 THR A C 1
ATOM 658 O O . THR A 1 82 ? 5.655 -13.199 -9.981 1.00 91.06 82 THR A O 1
ATOM 661 N N . ALA A 1 83 ? 3.684 -13.490 -8.936 1.00 92.31 83 ALA A N 1
ATOM 662 C CA . ALA A 1 83 ? 2.860 -13.679 -10.130 1.00 92.31 83 ALA A CA 1
ATOM 663 C C . ALA A 1 83 ? 2.228 -12.381 -10.670 1.00 92.31 83 ALA A C 1
ATOM 665 O O . ALA A 1 83 ? 1.890 -12.318 -11.846 1.00 92.31 83 ALA A O 1
ATOM 666 N N . GLY A 1 84 ? 2.056 -11.350 -9.839 1.00 95.12 84 GLY A N 1
ATOM 667 C CA . GLY A 1 84 ? 1.358 -10.121 -10.220 1.00 95.12 84 GLY A CA 1
ATOM 668 C C . GLY A 1 84 ? 1.119 -9.181 -9.039 1.00 95.12 84 GLY A C 1
ATOM 669 O O . GLY A 1 84 ? 1.997 -9.005 -8.190 1.00 95.12 84 GLY A O 1
ATOM 670 N N . ILE A 1 85 ? -0.070 -8.576 -8.987 1.00 97.62 85 ILE A N 1
ATOM 671 C CA . ILE A 1 85 ? -0.492 -7.630 -7.944 1.00 97.62 85 ILE A CA 1
ATOM 672 C C . ILE A 1 85 ? -1.745 -8.172 -7.249 1.00 97.62 85 ILE A C 1
ATOM 674 O O . ILE A 1 85 ? -2.747 -8.474 -7.891 1.00 97.62 85 ILE A O 1
ATOM 678 N N . SER A 1 86 ? -1.692 -8.278 -5.925 1.00 96.75 86 SER A N 1
ATOM 679 C CA . SER A 1 86 ? -2.844 -8.563 -5.072 1.00 96.75 86 SER A CA 1
ATOM 680 C C . SER A 1 86 ? -3.558 -7.263 -4.705 1.00 96.75 86 SER A C 1
ATOM 682 O O . SER A 1 86 ? -2.912 -6.310 -4.258 1.00 96.75 86 SER A O 1
ATOM 684 N N . VAL A 1 87 ? -4.886 -7.256 -4.836 1.00 96.56 87 VAL A N 1
ATOM 685 C CA . VAL A 1 87 ? -5.765 -6.178 -4.364 1.00 96.56 87 VAL A CA 1
ATOM 686 C C . VAL A 1 87 ? -6.606 -6.705 -3.208 1.00 96.56 87 VAL A C 1
ATOM 688 O O . VAL A 1 87 ? -7.314 -7.700 -3.351 1.00 96.56 87 VAL A O 1
ATOM 691 N N . TYR A 1 88 ? -6.529 -6.035 -2.065 1.00 95.25 88 TYR A N 1
ATOM 692 C CA . TYR A 1 88 ? -7.306 -6.353 -0.874 1.00 95.25 88 TYR A CA 1
ATOM 693 C C . TYR A 1 88 ? -8.423 -5.329 -0.711 1.00 95.25 88 TYR A C 1
ATOM 695 O O . TYR A 1 88 ? -8.139 -4.134 -0.659 1.00 95.25 88 TYR A O 1
ATOM 703 N N . ILE A 1 89 ? -9.670 -5.787 -0.600 1.00 94.88 89 ILE A N 1
ATOM 704 C CA . ILE A 1 89 ? -10.839 -4.938 -0.343 1.00 94.88 89 ILE A CA 1
ATOM 705 C C . ILE A 1 89 ? -11.416 -5.337 1.013 1.00 94.88 89 ILE A C 1
ATOM 707 O O . ILE A 1 89 ? -11.870 -6.466 1.192 1.00 94.88 89 ILE A O 1
ATOM 711 N N . MET A 1 90 ? -11.349 -4.426 1.979 1.00 91.25 90 MET A N 1
ATOM 712 C CA . MET A 1 90 ? -11.760 -4.670 3.359 1.00 91.25 90 MET A CA 1
ATOM 713 C C . MET A 1 90 ? -13.231 -4.270 3.540 1.00 91.25 90 MET A C 1
ATOM 715 O O . MET A 1 90 ? -13.530 -3.074 3.540 1.00 91.25 90 MET A O 1
ATOM 719 N N . GLY A 1 91 ? -14.112 -5.260 3.740 1.00 79.44 91 GLY A N 1
ATOM 720 C CA . GLY A 1 91 ? -15.562 -5.105 3.975 1.00 79.44 91 GLY A CA 1
ATOM 721 C C . GLY A 1 91 ? -15.969 -4.939 5.432 1.00 79.44 91 GLY A C 1
ATOM 722 O O . GLY A 1 91 ? -15.290 -5.519 6.310 1.00 79.44 91 GLY A O 1
#

Sequence (91 aa):
MNMQEQIKSYIATQPEPKRSELQQLHHIILALMPTCKLWFLDGRDERGKIVSNPNIGYGCRTIEYADGKSKEFYHIGLSANTAGISVYIMG

Radius of gyration: 13.71 Å; Cα contacts (8 Å, |Δi|>4): 132; chains: 1; bounding box: 28×27×38 Å

Secondary structure (DSSP, 8-state):
--HHHHHHHHHHHSPTTHHHHHHHHHHHHHHH-TTPPEEEE-SB-TTS-B-S--EEEES-EEEEPTTS-EEEE-SEEEEE-SSSEEEEE--

Nearest PDB structures (foldseek):
  1uzx-assembly1_A  TM=4.968E-01  e=2.729E+00  Saccharomyces cerevisiae
  7xn7-assembly1_u  TM=3.135E-01  e=2.009E+00  Komagataella phaffii
  9f1d-assembly1_Ct  TM=2.567E-01  e=2.729E+00  Homo sapiens
  9f1c-assembly1_Ct  TM=3.236E-01  e=7.266E+00  Homo sapiens
  7ecr-assembly1_A  TM=3.563E-01  e=7.724E+00  Aspergillus terreus

=== Feature glossary ===
Feature key, reading from the visual/contextual features back to the raw sequence:

Rendered structure images. Six rendered views show the 3D structure from the faces of a cube — i.e. along ±x, ±y, ±z. Rendering representation is drawn randomly per protein from cartoon (secondary-structure ribbons), sticks (backbone bonds), or molecular surface; coloring is either N→C rainbow (blue at the N-terminus through red at the C-terminus) or one color per chain.

Contact-map, Ramachandran, and PAE plots. The contact map is a binary N×N matrix image: pixel (i, j) is dark where Cα_i and Cα_j are within 8 Å and |i−j|>4. Because the |i−j|>4 filter removes local helical contacts, off-diagonal stripes parallel to the main diagonal indicate parallel β-sheets; stripes perpendicular to it indicate antiparallel β-sheets. The Ramachandran plot scatters every residue's (φ, ψ) pair against the sterically allowed regions. The PAE heatmap renders the predicted-aligned-error matrix.

InterPro / GO / CATH / organism. Database cross-references. InterPro integrates a dozen domain/family signature databases into unified entries with residue-range hits. GO terms attach function/process/location labels with evidence codes. CATH codes position the fold in a four-level structural taxonomy. Organism is the NCBI-taxonomy species name.

Nearest PDB structures. The Foldseek neighbor list gives the closest experimentally determined structures in the PDB, ranked by structural alignment. TM-score near 1 means near-identical fold; near 0.3 means only rough topology match. This is how one finds what a novel AlphaFold prediction most resembles in the solved-structure universe.

Predicted aligned error. PAE(i, j) answers: if I align the predicted and true structures on residue i, how far off (in Å) do I expect residue j to be? A block-diagonal PAE matrix with low values on the blocks and high values off-diagonal is the signature of a multi-domain protein with confidently predicted domains but uncertain inter-domain orientation.

Solvent-accessible surface area. Accessible surface area quantifies burial. A residue with SASA near zero is packed into the hydrophobic core; one with SASA >100 Å² sits on the surface. Computed here via the Shrake–Rupley numerical algorithm with a 1.4 Å probe.

B-factor. B-factor (Debye–Waller factor) reflects atomic displacement in the crystal lattice. It is an experimental observable (units Å²), not a prediction; low values mean the atom is p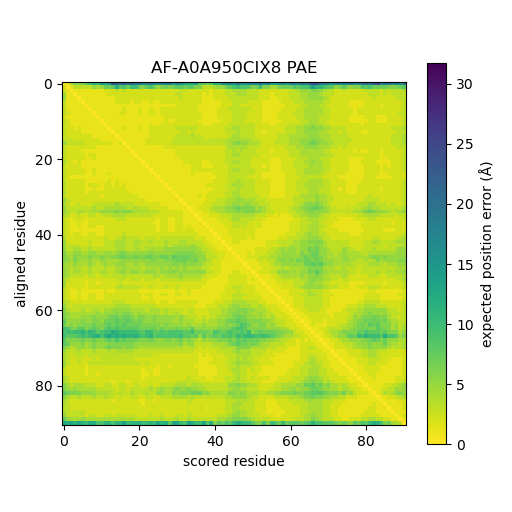inned down, high values mean it moves or is heterogeneous across the crystal.

pLDDT. For AlphaFold models, the B-factor field carries pLDDT — the model's own estimate of local accuracy on a 0–100 scale. Regions with pLDDT<50 should be treated as essentially unmodeled; they often correspond to intrinsically disordered segments.

Backbo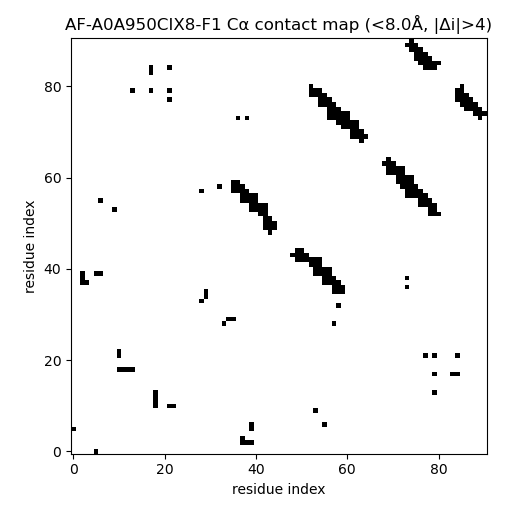ne torsions (φ/ψ). φ (phi) and ψ (psi) are the two rotatable backbone dihedrals per residue: φ is the C(i-1)–N–Cα–C torsion, ψ is the N–Cα–C–N(i+1) torsion, both in degrees on (−180°, 180°]. α-helical residues cluster near (−60°, −45°); β-strand residues near (−120°, +130°). A Ramachandran plot is simply a scatter of (φ, ψ) for every residue.

Radius of gyration, Cα contacts, bounding box. Radius of gyration (Rg) is the root-mean-square distance of Cα atoms from their centroid — a single number for overall size and compactness. A globular domain of N residues has Rg ≈ 2.2·N^0.38 Å; an extended or disordered chain has a much larger Rg. The Cα contact count is the number of residue pairs whose Cα atoms are within 8 Å and are more than four positions apart in sequence — a standard proxy for tertiary packing density. The bounding box is the smallest axis-aligned box enclosing all Cα atoms.

Secondary structure (3-state, P-SEA). Three-state secondary structure (P-SEA) collapses the eight DSSP classes into helix (a), strand (b), and coil (c). P-SEA assigns these from Cα geometry alone — distances and angles — without requiring backbone oxygens, so it works on any Cα trace.

Secondary structure (8-state, DSSP). DSSP 8-state secondary structure assigns each residue one of H (α-helix), G (3₁₀-helix), I (π-helix), E (extended β-strand), B (isolated β-bridge), T (hydrogen-bonded turn), S (bend), or '-' (coil). The assignment is computed from backbone hydrogen-bond geometry via the Kabsch–Sander algorithm.

Foldseek 3Di. A 3Di character summarizes, for each residue, the relative orientation of the Cα frame of its nearest spatial neighbor. Because it encodes fold topology rather than chemistry, 3Di alignments detect remote structural similarity that sequence alignment misses.

mmCIF coordinates. The mmCIF block holds the 3D Cartesian coordinates of each backbone atom (N, Cα, C, O) in ångströms. mmCIF is the PDB's canonical archive format — a tagged-loop text representation of the atomic model.

Sequence. Sequence gives the chain of amino acids in standard one-letter code (A=alanine, C=cysteine, …, Y=tyrosine), read N→C. It is the only feature that is directly encoded by the gene; all structural features are derived from the folded form of this sequence.